Protein AF-A0A377YW55-F1 (afdb_monomer_lite)

pLDDT: mean 72.87, std 17.93, range [26.88, 90.94]

Organism: Klebsiella pneumoniae subsp. ozaenae (NCBI:txid574)

Radius of gyration: 18.28 Å; chains: 1; bounding box: 42×38×54 Å

Sequence (183 aa):
MVTLKMAIIFLMEQIRTPFSLIWTIMSPTVLFFFLHFNEIELHYGDTAWLGKQISWFVGYISFSVVLFNYCLYLVGRRESGFIATFVHNMDGRLLFIRSQLIASLIMSILYVFFFILVVLTGFQASPDYQIVMIILKSIYINAFMMVSLTFMASFRVTFQNSQHYLFCINNCLYGIRNCIIKI

Structure (mmCIF, N/CA/C/O backbone):
data_AF-A0A377YW55-F1
#
_entry.id   AF-A0A377YW55-F1
#
loop_
_atom_site.group_PDB
_atom_site.id
_atom_site.type_symbol
_atom_site.label_atom_id
_atom_site.label_alt_id
_atom_site.label_comp_id
_atom_site.label_asym_id
_atom_site.label_entity_id
_atom_site.label_seq_id
_atom_site.pdbx_PDB_ins_code
_atom_site.Cartn_x
_atom_site.Cartn_y
_atom_site.Cartn_z
_atom_site.occupancy
_atom_site.B_iso_or_equiv
_atom_site.auth_seq_id
_atom_site.auth_comp_id
_atom_site.auth_asym_id
_atom_site.auth_atom_id
_atom_site.pdbx_PDB_model_num
ATOM 1 N N . MET A 1 1 ? -1.601 -11.362 22.193 1.00 62.22 1 MET A N 1
ATOM 2 C CA . MET A 1 1 ? -2.314 -12.498 21.555 1.00 62.22 1 MET A CA 1
ATOM 3 C C . MET A 1 1 ? -3.710 -12.136 21.040 1.00 62.22 1 MET A C 1
ATOM 5 O O . MET A 1 1 ? -4.015 -12.508 19.916 1.00 62.22 1 MET A O 1
ATOM 9 N N . VAL A 1 2 ? -4.548 -11.408 21.794 1.00 74.75 2 VAL A N 1
ATOM 10 C CA . VAL A 1 2 ? -5.929 -11.073 21.365 1.00 74.75 2 VAL A CA 1
ATOM 11 C C . VAL A 1 2 ? -5.976 -10.131 20.150 1.00 74.75 2 VAL A C 1
ATOM 13 O O . VAL A 1 2 ? -6.745 -10.370 19.225 1.00 74.75 2 VAL A O 1
ATOM 16 N N . THR A 1 3 ? -5.106 -9.118 20.102 1.00 73.62 3 THR A N 1
ATOM 17 C CA . THR A 1 3 ? -4.986 -8.179 18.967 1.00 73.62 3 THR A CA 1
ATOM 18 C C . THR A 1 3 ? -4.672 -8.877 17.647 1.00 73.62 3 THR A C 1
ATOM 20 O O . THR A 1 3 ? -5.300 -8.595 16.636 1.00 73.62 3 THR A O 1
ATOM 23 N N . LEU A 1 4 ? -3.730 -9.825 17.656 1.00 75.69 4 LEU A N 1
ATOM 24 C CA . LEU A 1 4 ? -3.341 -10.570 16.458 1.00 75.69 4 LEU A CA 1
ATOM 25 C C . LEU A 1 4 ? -4.496 -11.438 15.939 1.00 75.69 4 LEU A C 1
ATOM 27 O O . LEU A 1 4 ? -4.768 -11.442 14.744 1.00 75.69 4 LEU A O 1
ATOM 31 N N . LYS A 1 5 ? -5.214 -12.130 16.837 1.00 79.81 5 LYS A N 1
ATOM 32 C CA . LYS A 1 5 ? -6.390 -12.931 16.459 1.00 79.81 5 LYS A CA 1
ATOM 33 C C . LYS A 1 5 ? -7.468 -12.065 15.802 1.00 79.81 5 LYS A C 1
ATOM 35 O O . LYS A 1 5 ? -7.992 -12.449 14.763 1.00 79.81 5 LYS A O 1
ATOM 40 N N . MET A 1 6 ? -7.750 -10.889 16.364 1.00 78.00 6 MET A N 1
ATOM 41 C CA . MET A 1 6 ? -8.709 -9.947 15.775 1.00 78.00 6 MET A CA 1
ATOM 42 C C . MET A 1 6 ? -8.227 -9.380 14.436 1.00 78.00 6 MET A C 1
ATOM 44 O O . MET A 1 6 ? -9.010 -9.302 13.495 1.00 78.00 6 MET A O 1
ATOM 48 N N . ALA A 1 7 ? -6.939 -9.050 14.313 1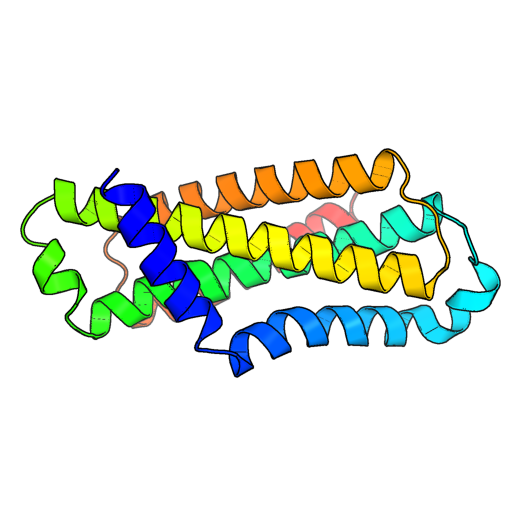.00 79.38 7 ALA A N 1
ATOM 49 C CA . ALA A 1 7 ? -6.365 -8.575 13.056 1.00 79.38 7 ALA A CA 1
ATOM 50 C C . ALA A 1 7 ? -6.491 -9.621 11.937 1.00 79.38 7 ALA A C 1
ATOM 52 O O . ALA A 1 7 ? -6.842 -9.268 10.817 1.00 79.38 7 ALA A O 1
ATOM 53 N N . ILE A 1 8 ? -6.276 -10.906 12.240 1.00 81.94 8 ILE A N 1
ATOM 54 C CA . ILE A 1 8 ? -6.446 -11.999 11.269 1.00 81.94 8 ILE A CA 1
ATOM 55 C C . ILE A 1 8 ? -7.907 -12.125 10.831 1.00 81.94 8 ILE A C 1
ATOM 57 O O . ILE A 1 8 ? -8.166 -12.309 9.646 1.00 81.94 8 ILE A O 1
ATOM 61 N N . ILE A 1 9 ? -8.863 -12.000 11.758 1.00 83.88 9 ILE A N 1
ATOM 62 C CA . ILE A 1 9 ? -10.294 -12.032 11.420 1.00 83.88 9 ILE A CA 1
ATOM 63 C C . ILE A 1 9 ? -10.637 -10.883 10.464 1.00 83.88 9 ILE A C 1
ATOM 65 O O . ILE A 1 9 ? -11.242 -11.126 9.422 1.00 83.88 9 ILE A O 1
ATOM 69 N N . PHE A 1 10 ? -10.199 -9.657 10.767 1.00 78.62 10 PHE A N 1
ATOM 70 C CA . PHE A 1 10 ? -10.442 -8.499 9.898 1.00 78.62 10 PHE A CA 1
ATOM 71 C C . PHE A 1 10 ? -9.737 -8.610 8.549 1.00 78.62 10 PHE A C 1
ATOM 73 O O . PHE A 1 10 ? -10.305 -8.231 7.530 1.00 78.62 10 PHE A O 1
ATOM 80 N N . LEU A 1 11 ? -8.534 -9.176 8.519 1.00 81.38 11 LEU A N 1
ATOM 81 C CA . LEU A 1 11 ? -7.817 -9.448 7.280 1.00 81.38 11 LEU A CA 1
ATOM 82 C C . LEU A 1 11 ? -8.569 -10.472 6.420 1.00 81.38 11 LEU A C 1
ATOM 84 O O . LEU A 1 11 ? -8.777 -10.239 5.235 1.00 81.38 11 LEU A O 1
ATOM 88 N N . MET A 1 12 ? -9.040 -11.573 7.009 1.00 83.06 12 MET A N 1
ATOM 89 C CA . MET A 1 12 ? -9.838 -12.580 6.298 1.00 83.06 12 MET A CA 1
ATOM 90 C C . MET A 1 12 ? -11.153 -12.004 5.774 1.00 83.06 12 MET A C 1
ATOM 92 O O . MET A 1 12 ? -11.608 -12.363 4.690 1.00 83.06 12 MET A O 1
ATOM 96 N N . GLU A 1 13 ? -11.760 -11.095 6.527 1.00 80.81 13 GLU A N 1
ATOM 97 C CA . GLU A 1 13 ? -12.976 -10.409 6.114 1.00 80.81 13 GLU A CA 1
ATOM 98 C C . GLU A 1 13 ? -12.734 -9.446 4.948 1.00 80.81 13 GLU A C 1
ATOM 100 O O . GLU A 1 13 ? -13.524 -9.429 4.006 1.00 80.81 13 GLU A O 1
ATOM 105 N N . GLN A 1 14 ? -11.612 -8.721 4.956 1.00 75.19 14 GLN A N 1
ATOM 106 C CA . GLN A 1 14 ? -11.176 -7.908 3.818 1.00 75.19 14 GLN A CA 1
ATOM 107 C C . GLN A 1 14 ? -10.890 -8.779 2.592 1.00 75.19 14 GLN A C 1
ATOM 109 O O . GLN A 1 14 ? -11.309 -8.430 1.499 1.00 75.19 14 GLN A O 1
ATOM 114 N N . ILE A 1 15 ? -10.264 -9.950 2.755 1.00 78.31 15 ILE A N 1
ATOM 115 C CA . ILE A 1 15 ? -10.038 -10.898 1.649 1.00 78.31 15 ILE A CA 1
ATOM 116 C C . ILE A 1 15 ? -11.363 -11.433 1.075 1.00 78.31 15 ILE A C 1
ATOM 118 O O . ILE A 1 15 ? -11.472 -11.670 -0.128 1.00 78.31 15 ILE A O 1
ATOM 122 N N . ARG A 1 16 ? -12.397 -11.590 1.912 1.00 78.31 16 ARG A N 1
ATOM 123 C CA . ARG A 1 16 ? -13.722 -12.085 1.504 1.00 78.31 16 ARG A CA 1
ATOM 124 C C . ARG A 1 16 ? -14.537 -11.068 0.693 1.00 78.31 16 ARG A C 1
ATOM 126 O O . ARG A 1 16 ? -15.573 -11.446 0.152 1.00 78.31 16 ARG A O 1
ATOM 133 N N . THR A 1 17 ? -14.099 -9.816 0.551 1.00 71.75 17 THR A N 1
ATOM 134 C CA . THR A 1 17 ? -14.736 -8.816 -0.327 1.00 71.75 17 THR A CA 1
ATOM 135 C C . THR A 1 17 ? -13.950 -8.633 -1.638 1.00 71.75 17 THR A C 1
ATOM 137 O O . THR A 1 17 ? -13.485 -7.532 -1.947 1.00 71.75 17 THR A O 1
ATOM 140 N N . PRO A 1 18 ? -13.814 -9.690 -2.470 1.00 60.25 18 PRO A N 1
ATOM 141 C CA . PRO A 1 18 ? -12.827 -9.764 -3.547 1.00 60.25 18 PRO A CA 1
ATOM 142 C C . PRO A 1 18 ? -13.004 -8.669 -4.592 1.00 60.25 18 PRO A C 1
ATOM 144 O O . PRO A 1 18 ? -12.020 -8.196 -5.142 1.00 60.25 18 PRO A O 1
ATOM 147 N N . PHE A 1 19 ? -14.237 -8.225 -4.848 1.00 67.75 19 PHE A N 1
ATOM 148 C CA . PHE A 1 19 ? -14.510 -7.252 -5.902 1.00 67.75 19 PHE A CA 1
ATOM 149 C C . PHE A 1 19 ? -13.802 -5.910 -5.661 1.00 67.75 19 PHE A C 1
ATOM 151 O O . PHE A 1 19 ? -13.198 -5.358 -6.577 1.00 67.75 19 PHE A O 1
ATOM 158 N N . SER A 1 20 ? -13.807 -5.426 -4.413 1.00 66.50 20 SER A N 1
ATOM 159 C CA . SER A 1 20 ? -13.105 -4.192 -4.041 1.00 66.50 20 SER A CA 1
ATOM 160 C C . SER A 1 20 ? -11.591 -4.375 -4.129 1.00 66.50 20 SER A C 1
ATOM 162 O O . SER A 1 20 ? -10.890 -3.510 -4.650 1.00 66.50 20 SER A O 1
ATOM 164 N N . LEU A 1 21 ? -11.072 -5.521 -3.672 1.00 66.75 21 LEU A N 1
ATOM 165 C CA . LEU A 1 21 ? -9.635 -5.814 -3.718 1.00 66.75 21 LEU A CA 1
ATOM 166 C C . LEU A 1 21 ? -9.132 -5.880 -5.161 1.00 66.75 21 LEU A C 1
ATOM 168 O O . LEU A 1 21 ? -8.123 -5.260 -5.488 1.00 66.75 21 LEU A O 1
ATOM 172 N N . ILE A 1 22 ? -9.859 -6.605 -6.014 1.00 72.81 22 ILE A N 1
ATOM 173 C CA . ILE A 1 22 ? -9.520 -6.805 -7.421 1.00 72.81 22 ILE A CA 1
ATOM 174 C C . ILE A 1 22 ? -9.471 -5.451 -8.117 1.00 72.81 22 ILE A C 1
ATOM 176 O O . ILE A 1 22 ? -8.477 -5.157 -8.765 1.00 72.81 22 ILE A O 1
ATOM 180 N N . TRP A 1 23 ? -10.468 -4.585 -7.924 1.00 73.50 23 TRP A N 1
ATOM 181 C CA . TRP A 1 23 ? -10.472 -3.259 -8.547 1.00 73.50 23 TRP A CA 1
ATOM 182 C C . TRP A 1 23 ? -9.365 -2.330 -8.042 1.00 73.50 23 TRP A C 1
ATOM 184 O O . TRP A 1 23 ? -8.798 -1.578 -8.836 1.00 73.50 23 TRP A O 1
ATOM 194 N N . THR A 1 24 ? -9.015 -2.410 -6.756 1.00 74.25 24 THR A N 1
ATOM 195 C CA . THR A 1 24 ? -7.974 -1.554 -6.159 1.00 74.25 24 THR A CA 1
ATOM 196 C C . THR A 1 24 ? -6.577 -1.892 -6.693 1.00 74.25 24 THR A C 1
ATOM 198 O O . THR A 1 24 ? -5.735 -1.005 -6.806 1.00 74.25 24 THR A O 1
ATOM 201 N N . ILE A 1 25 ? -6.334 -3.154 -7.067 1.00 77.69 25 ILE A N 1
ATOM 202 C CA . ILE A 1 25 ? -5.071 -3.605 -7.676 1.00 77.69 25 ILE A CA 1
ATOM 203 C C . ILE A 1 25 ? -5.107 -3.519 -9.205 1.00 77.69 25 ILE A C 1
ATOM 205 O O . ILE A 1 25 ? -4.165 -3.029 -9.831 1.00 77.69 25 ILE A O 1
ATOM 209 N N . MET A 1 26 ? -6.164 -4.045 -9.827 1.00 82.44 26 MET A N 1
ATOM 210 C CA . MET A 1 26 ? -6.242 -4.201 -11.281 1.00 82.44 26 MET A CA 1
ATOM 211 C C . MET A 1 26 ? -6.247 -2.850 -11.976 1.00 82.44 26 MET A C 1
ATOM 213 O O . MET A 1 26 ? -5.546 -2.694 -12.965 1.00 82.44 26 MET A O 1
ATOM 217 N N . SER A 1 27 ? -6.979 -1.867 -11.447 1.00 84.06 27 SER A N 1
ATOM 218 C CA . SER A 1 27 ? -7.069 -0.536 -12.053 1.00 84.06 27 SER A CA 1
ATOM 219 C C . SER A 1 27 ? -5.697 0.131 -12.245 1.00 84.06 27 SER A C 1
ATOM 221 O O . SER A 1 27 ? -5.343 0.409 -13.391 1.00 84.06 27 SER A O 1
ATOM 223 N N . PRO A 1 28 ? -4.864 0.324 -11.199 1.00 86.31 28 PRO A N 1
ATOM 224 C CA . PRO A 1 28 ? -3.546 0.931 -11.380 1.00 86.31 28 PRO A CA 1
ATOM 225 C C . PRO A 1 28 ? -2.600 0.058 -12.208 1.00 86.31 28 PRO A C 1
ATOM 227 O O . PRO A 1 28 ? -1.784 0.601 -12.944 1.00 86.31 28 PRO A O 1
ATOM 230 N N . THR A 1 29 ? -2.722 -1.271 -12.139 1.00 87.25 29 THR A N 1
ATOM 231 C CA . THR A 1 29 ? -1.887 -2.186 -12.935 1.00 87.25 29 THR A CA 1
ATOM 232 C C . THR A 1 29 ? -2.201 -2.069 -14.427 1.00 87.25 29 THR A C 1
ATOM 234 O O . THR A 1 29 ? -1.306 -1.843 -15.234 1.00 87.25 29 THR A O 1
ATOM 237 N N . VAL A 1 30 ? -3.478 -2.160 -14.803 1.00 88.62 30 VAL A N 1
ATOM 238 C CA . VAL A 1 30 ? -3.928 -2.026 -16.196 1.00 88.62 30 VAL A CA 1
ATOM 239 C C . VAL A 1 30 ? -3.621 -0.629 -16.723 1.00 88.62 30 VAL A C 1
ATOM 241 O O . VAL A 1 30 ? -3.107 -0.497 -17.830 1.00 88.62 30 VAL A O 1
ATOM 244 N N . LEU A 1 31 ? -3.870 0.411 -15.920 1.00 89.31 31 LEU A N 1
ATOM 245 C CA . LEU A 1 31 ? -3.558 1.789 -16.288 1.00 89.31 31 LEU A CA 1
ATOM 246 C C . LEU A 1 31 ? -2.055 1.988 -16.530 1.00 89.31 31 LEU A C 1
ATOM 248 O O . LEU A 1 31 ? -1.680 2.677 -17.475 1.00 89.31 31 LEU A O 1
ATOM 252 N N . PHE A 1 32 ? -1.203 1.366 -15.711 1.00 89.62 32 PHE A N 1
ATOM 253 C CA . PHE A 1 32 ? 0.246 1.425 -15.877 1.00 89.62 32 PHE A CA 1
ATOM 254 C C . PHE A 1 32 ? 0.684 0.851 -17.227 1.00 89.62 32 PHE A C 1
ATOM 256 O O . PHE A 1 32 ? 1.396 1.528 -17.968 1.00 89.62 32 PHE A O 1
ATOM 263 N N . PHE A 1 33 ? 0.223 -0.356 -17.572 1.00 88.94 33 PHE A N 1
ATOM 264 C CA . PHE A 1 33 ? 0.552 -0.974 -18.860 1.00 88.94 33 PHE A CA 1
ATOM 265 C C . PHE A 1 33 ? -0.055 -0.226 -20.038 1.00 88.94 33 PHE A C 1
ATOM 267 O O . PHE A 1 33 ? 0.594 -0.113 -21.067 1.00 88.94 33 PHE A O 1
ATOM 274 N N . PHE A 1 34 ? -1.266 0.312 -19.895 1.00 89.94 34 PHE A N 1
ATOM 275 C CA . PHE A 1 34 ? -1.910 1.071 -20.961 1.00 89.94 34 PHE A CA 1
ATOM 276 C C . PHE A 1 34 ? -1.151 2.363 -21.290 1.00 89.94 34 PHE A C 1
ATOM 278 O O . PHE A 1 34 ? -0.959 2.678 -22.460 1.00 89.94 34 PHE A O 1
ATOM 285 N N . LEU A 1 35 ? -0.687 3.092 -20.269 1.00 88.19 35 LEU A N 1
ATOM 286 C CA . LEU A 1 35 ? 0.055 4.342 -20.459 1.00 88.19 35 LEU A CA 1
ATOM 287 C C . LEU A 1 35 ? 1.446 4.129 -21.055 1.00 88.19 35 LEU A C 1
ATOM 289 O O . LEU A 1 35 ? 1.888 4.947 -21.853 1.00 88.19 35 LEU A O 1
ATOM 293 N N . HIS A 1 36 ? 2.111 3.034 -20.693 1.00 86.12 36 HIS A N 1
ATOM 294 C CA . HIS A 1 36 ? 3.496 2.783 -21.091 1.00 86.12 36 HIS A CA 1
ATOM 295 C C . HIS A 1 36 ? 3.619 1.702 -22.169 1.00 86.12 36 HIS A C 1
ATOM 297 O O . HIS A 1 36 ? 4.725 1.253 -22.441 1.00 86.12 36 HIS A O 1
ATOM 303 N N . PHE A 1 37 ? 2.514 1.281 -22.799 1.00 83.31 37 PHE A N 1
ATOM 304 C CA . PHE A 1 37 ? 2.494 0.149 -23.734 1.00 83.31 37 PHE A CA 1
ATOM 305 C C . PHE A 1 37 ? 3.519 0.295 -24.867 1.00 83.31 37 PHE A C 1
ATOM 307 O O . PHE A 1 37 ? 4.263 -0.634 -25.161 1.00 83.31 37 PHE A O 1
ATOM 314 N N . ASN A 1 38 ? 3.604 1.492 -25.452 1.00 83.12 38 ASN A N 1
ATOM 315 C CA . ASN A 1 38 ? 4.525 1.791 -26.553 1.00 83.12 38 ASN A CA 1
ATOM 316 C C . ASN A 1 38 ? 5.986 1.953 -26.097 1.00 83.12 38 ASN A C 1
ATOM 318 O O . ASN A 1 38 ? 6.893 1.963 -26.921 1.00 83.12 38 ASN A O 1
ATOM 322 N N . GLU A 1 39 ? 6.217 2.109 -24.794 1.00 82.44 39 GLU A N 1
ATOM 323 C CA . GLU A 1 39 ? 7.529 2.379 -24.197 1.00 82.44 39 GLU A CA 1
ATOM 324 C C . GLU A 1 39 ? 8.173 1.110 -23.615 1.00 82.44 39 GLU A C 1
ATOM 326 O O . GLU A 1 39 ? 9.353 1.129 -23.263 1.00 82.44 39 GLU A O 1
ATOM 331 N N . ILE A 1 40 ? 7.429 -0.007 -23.562 1.00 79.00 40 ILE A N 1
ATOM 332 C CA . ILE A 1 40 ? 7.905 -1.306 -23.055 1.00 79.00 40 ILE A CA 1
ATOM 333 C C . ILE A 1 40 ? 9.141 -1.784 -23.825 1.00 79.00 40 ILE A C 1
ATOM 335 O O . ILE A 1 40 ? 10.117 -2.207 -23.210 1.00 79.00 40 ILE A O 1
ATOM 339 N N . GLU A 1 41 ? 9.120 -1.702 -25.158 1.00 77.69 41 GLU A N 1
ATOM 340 C CA . GLU A 1 41 ? 10.246 -2.145 -25.993 1.00 77.69 41 GLU A CA 1
ATOM 341 C C . GLU A 1 41 ? 11.449 -1.194 -25.903 1.00 77.69 41 GLU A C 1
ATOM 343 O O . GLU A 1 41 ? 12.593 -1.634 -25.990 1.00 77.69 41 GLU A O 1
ATOM 348 N N . LEU A 1 42 ? 11.202 0.104 -25.688 1.00 80.62 42 LEU A N 1
ATOM 349 C CA . LEU A 1 42 ? 12.244 1.132 -25.620 1.00 80.62 42 LEU A CA 1
ATOM 350 C C . LEU A 1 42 ? 13.026 1.084 -24.298 1.00 80.62 42 LEU A C 1
ATOM 352 O O . LEU A 1 42 ? 14.239 1.280 -24.292 1.00 80.62 42 LEU A O 1
ATOM 356 N N . HIS A 1 43 ? 12.336 0.824 -23.187 1.00 81.19 43 HIS A N 1
ATOM 357 C CA . HIS A 1 43 ? 12.900 0.821 -21.832 1.00 81.19 43 HIS A CA 1
ATOM 358 C C . HIS A 1 43 ? 13.035 -0.590 -21.244 1.00 81.19 43 HIS A C 1
ATOM 360 O O . HIS A 1 43 ? 12.982 -0.783 -20.026 1.00 81.19 43 HIS A O 1
ATOM 366 N N . TYR A 1 44 ? 13.218 -1.592 -22.103 1.00 81.50 44 TYR A N 1
ATOM 367 C CA . TYR A 1 44 ? 13.392 -2.979 -21.691 1.00 81.50 44 TYR A CA 1
ATOM 368 C C . TYR A 1 44 ? 14.592 -3.130 -20.739 1.00 81.50 44 TYR A C 1
ATOM 370 O O . TYR A 1 44 ? 15.733 -2.845 -21.104 1.00 81.50 44 TYR A O 1
ATOM 378 N N . GLY A 1 45 ? 14.340 -3.568 -19.502 1.00 78.69 45 GLY A N 1
ATOM 379 C CA . GLY A 1 45 ? 15.371 -3.711 -18.468 1.00 78.69 45 GLY A CA 1
ATOM 380 C C . GLY A 1 45 ? 15.905 -2.404 -17.853 1.00 78.69 45 GLY A C 1
ATOM 381 O O . GLY A 1 45 ? 16.799 -2.472 -17.009 1.00 78.69 45 GLY A O 1
ATOM 382 N N . ASP A 1 46 ? 15.372 -1.227 -18.209 1.00 84.81 46 ASP A N 1
ATOM 383 C CA . ASP A 1 46 ? 15.789 0.061 -17.629 1.00 84.81 46 ASP A CA 1
ATOM 384 C C . ASP A 1 46 ? 15.131 0.295 -16.258 1.00 84.81 46 ASP A C 1
ATOM 386 O O . ASP A 1 46 ? 14.002 0.779 -16.129 1.00 84.81 46 ASP A O 1
ATOM 390 N N . THR A 1 47 ? 15.863 -0.045 -15.196 1.00 80.94 47 THR A N 1
ATOM 391 C CA . THR A 1 47 ? 15.390 0.068 -13.810 1.00 80.94 47 THR A CA 1
ATOM 392 C C . THR A 1 47 ? 15.243 1.514 -13.333 1.00 80.94 47 THR A C 1
ATOM 394 O O . THR A 1 47 ? 14.389 1.791 -12.485 1.00 80.94 47 THR A O 1
ATOM 397 N N . ALA A 1 48 ? 16.031 2.452 -13.868 1.00 83.50 48 ALA A N 1
ATOM 398 C CA . ALA A 1 48 ? 16.056 3.839 -13.410 1.00 83.50 48 ALA A CA 1
ATOM 399 C C . ALA A 1 48 ? 14.845 4.625 -13.923 1.00 83.50 48 ALA A C 1
ATOM 401 O O . ALA A 1 48 ? 14.237 5.406 -13.181 1.00 83.50 48 ALA A O 1
ATOM 402 N N . TRP A 1 49 ? 14.471 4.408 -15.185 1.00 86.19 49 TRP A N 1
ATOM 403 C CA . TRP A 1 49 ? 13.238 4.957 -15.737 1.00 86.19 49 TRP A CA 1
ATOM 404 C C . TRP A 1 49 ? 12.009 4.324 -15.071 1.00 86.19 49 TRP A C 1
ATOM 406 O O . TRP A 1 49 ? 11.118 5.038 -14.594 1.00 86.19 49 TRP A O 1
ATOM 416 N N . LEU A 1 50 ? 12.013 2.995 -14.926 1.00 85.81 50 LEU A N 1
ATOM 417 C CA . LEU A 1 50 ? 10.903 2.249 -14.341 1.00 85.81 50 LEU A CA 1
ATOM 418 C C . LEU A 1 50 ? 10.636 2.656 -12.884 1.00 85.81 50 LEU A C 1
ATOM 420 O O . LEU A 1 50 ? 9.485 2.844 -12.490 1.00 85.81 50 LEU A O 1
ATOM 424 N N . GLY A 1 51 ? 11.689 2.873 -12.088 1.00 84.06 51 GLY A N 1
ATOM 425 C CA . GLY A 1 51 ? 11.575 3.329 -10.702 1.00 84.06 51 GLY A CA 1
ATOM 426 C C . GLY A 1 51 ? 10.838 4.666 -10.565 1.00 84.06 51 GLY A C 1
ATOM 427 O O . GLY A 1 51 ? 10.020 4.833 -9.654 1.00 84.06 51 GLY A O 1
ATOM 428 N N . LYS A 1 52 ? 11.054 5.602 -11.502 1.00 85.44 52 LYS A N 1
ATOM 429 C CA . LYS A 1 52 ? 10.340 6.889 -11.520 1.00 85.44 52 LYS A CA 1
ATOM 430 C C . LYS A 1 52 ? 8.853 6.690 -11.788 1.00 85.44 52 LYS A C 1
ATOM 432 O O . LYS A 1 52 ? 8.043 7.239 -11.043 1.00 85.44 52 LYS A O 1
ATOM 437 N N . GLN A 1 53 ? 8.491 5.874 -12.777 1.00 87.38 53 GLN A N 1
ATOM 438 C CA . GLN A 1 53 ? 7.083 5.633 -13.104 1.00 87.38 53 GLN A CA 1
ATOM 439 C C . GLN A 1 53 ? 6.363 4.866 -11.992 1.00 87.38 53 GLN A C 1
ATOM 441 O O . GLN A 1 53 ? 5.302 5.290 -11.534 1.00 87.38 53 GLN A O 1
ATOM 446 N N . ILE A 1 54 ? 6.976 3.801 -11.465 1.00 88.88 54 ILE A N 1
ATOM 447 C CA . ILE A 1 54 ? 6.424 3.001 -10.360 1.00 88.88 54 ILE A CA 1
ATOM 448 C C . ILE A 1 54 ? 6.125 3.872 -9.134 1.00 88.88 54 ILE A C 1
ATOM 450 O O . ILE A 1 54 ? 5.111 3.655 -8.470 1.00 88.88 54 ILE A O 1
ATOM 454 N N . SER A 1 55 ? 6.967 4.866 -8.831 1.00 86.94 55 SER A N 1
ATOM 455 C CA . SER A 1 55 ? 6.822 5.691 -7.625 1.00 86.94 55 SER A CA 1
ATOM 456 C C . SER A 1 55 ? 5.453 6.382 -7.518 1.00 86.94 55 SER A C 1
ATOM 458 O O . SER A 1 55 ? 4.847 6.387 -6.443 1.00 86.94 55 SER A O 1
ATOM 460 N N . TRP A 1 56 ? 4.918 6.879 -8.638 1.00 86.19 56 TRP A N 1
ATOM 461 C CA . TRP A 1 56 ? 3.612 7.537 -8.695 1.00 86.19 56 TRP A CA 1
ATOM 462 C C . TRP A 1 56 ? 2.469 6.559 -8.441 1.00 86.19 56 TRP A C 1
ATOM 464 O O . TRP A 1 56 ? 1.582 6.826 -7.627 1.00 86.19 56 TRP A O 1
ATOM 474 N N . PHE A 1 57 ? 2.515 5.398 -9.092 1.00 88.69 57 PHE A N 1
ATOM 475 C CA . PHE A 1 57 ? 1.478 4.378 -8.961 1.00 88.69 57 PHE A CA 1
ATOM 476 C C . PHE A 1 57 ? 1.484 3.740 -7.574 1.00 88.69 57 PHE A C 1
ATOM 478 O O . PHE A 1 57 ? 0.423 3.535 -6.989 1.00 88.69 57 PHE A O 1
ATOM 485 N N . VAL A 1 58 ? 2.663 3.510 -6.993 1.00 88.94 58 VAL A N 1
ATOM 486 C CA . VAL A 1 58 ? 2.790 3.036 -5.610 1.00 88.94 58 VAL A CA 1
ATOM 487 C C . VAL A 1 58 ? 2.211 4.057 -4.628 1.00 88.94 58 VAL A C 1
ATOM 489 O O . VAL A 1 58 ? 1.517 3.662 -3.688 1.00 88.94 58 VAL A O 1
ATOM 492 N N . GLY A 1 59 ? 2.429 5.358 -4.850 1.00 87.50 59 GLY A N 1
ATOM 493 C CA . GLY A 1 59 ? 1.799 6.425 -4.065 1.00 87.50 59 GLY A CA 1
ATOM 494 C C . GLY A 1 59 ? 0.270 6.417 -4.174 1.00 87.50 59 GLY A C 1
ATOM 495 O O . GLY A 1 59 ? -0.426 6.482 -3.159 1.00 87.50 59 GLY A O 1
ATOM 496 N N . TYR A 1 60 ? -0.258 6.253 -5.388 1.00 86.44 60 TYR A N 1
ATOM 497 C CA . TYR A 1 60 ? -1.697 6.147 -5.636 1.00 86.44 60 TYR A CA 1
ATOM 498 C C . TYR A 1 60 ? -2.330 4.911 -4.975 1.00 86.44 60 TYR A C 1
ATOM 500 O O . TYR A 1 60 ? -3.372 5.027 -4.325 1.00 86.44 60 TYR A O 1
ATOM 508 N N . ILE A 1 61 ? -1.694 3.739 -5.090 1.00 87.50 61 ILE A N 1
ATOM 509 C CA . ILE A 1 61 ? -2.146 2.491 -4.454 1.00 87.50 61 ILE A CA 1
ATOM 510 C C . ILE A 1 61 ? -2.166 2.664 -2.938 1.00 87.50 61 ILE A C 1
ATOM 512 O O . ILE A 1 61 ? -3.186 2.419 -2.301 1.00 87.50 61 ILE A O 1
ATOM 516 N N . SER A 1 62 ? -1.061 3.153 -2.373 1.00 87.25 62 SER A N 1
ATOM 517 C CA . SER A 1 62 ? -0.907 3.437 -0.942 1.00 87.25 62 SER A CA 1
ATOM 518 C C . SER A 1 62 ? -2.068 4.282 -0.413 1.00 87.25 62 SER A C 1
ATOM 520 O O . SER A 1 62 ? -2.783 3.894 0.511 1.00 87.25 62 SER A O 1
ATOM 522 N N . PHE A 1 63 ? -2.332 5.404 -1.078 1.00 83.69 63 PHE A N 1
ATOM 523 C CA . PHE A 1 63 ? -3.412 6.308 -0.714 1.00 83.69 63 PHE A CA 1
ATOM 524 C C . PHE A 1 63 ? -4.805 5.674 -0.843 1.00 83.69 63 PHE A C 1
ATOM 526 O O . PHE A 1 63 ? -5.628 5.791 0.068 1.00 83.69 63 PHE A O 1
ATOM 533 N N . SER A 1 64 ? -5.059 4.962 -1.942 1.00 83.81 64 SER A N 1
ATOM 534 C CA . SER A 1 64 ? -6.334 4.279 -2.184 1.00 83.81 64 SER A CA 1
ATOM 535 C C . SER A 1 64 ? -6.623 3.239 -1.101 1.00 83.81 64 SER A C 1
ATOM 537 O O . SER A 1 64 ? -7.733 3.173 -0.579 1.00 83.81 64 SER A O 1
ATOM 539 N N . VAL A 1 65 ? -5.615 2.476 -0.679 1.00 84.75 65 VAL A N 1
ATOM 540 C CA . VAL A 1 65 ? -5.754 1.482 0.393 1.00 84.75 65 VAL A CA 1
ATOM 541 C C . VAL A 1 65 ? -6.087 2.151 1.725 1.00 84.75 65 VAL A C 1
ATOM 543 O O . VAL A 1 65 ? -6.982 1.700 2.439 1.00 84.75 65 VAL A O 1
ATOM 546 N N . VAL A 1 66 ? -5.418 3.255 2.059 1.00 85.00 66 VAL A N 1
ATOM 547 C CA . VAL A 1 66 ? -5.700 4.004 3.290 1.00 85.00 66 VAL A CA 1
ATOM 548 C C . VAL A 1 66 ? -7.125 4.575 3.283 1.00 85.00 66 VAL A C 1
ATOM 550 O O . VAL A 1 66 ? -7.837 4.481 4.282 1.00 85.00 66 VAL A O 1
ATOM 553 N N . LEU A 1 67 ? -7.595 5.133 2.170 1.00 77.56 67 LEU A N 1
ATOM 554 C CA . LEU A 1 67 ?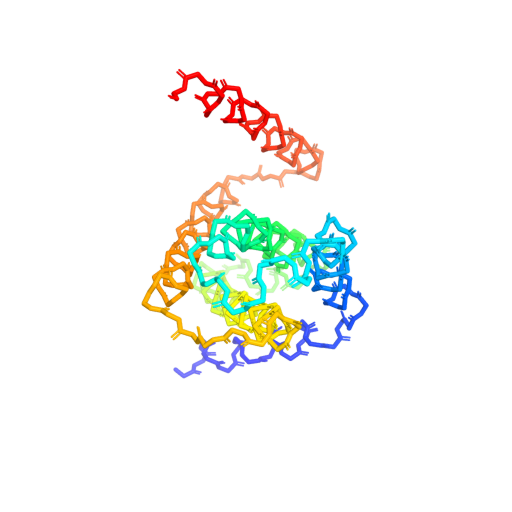 -8.949 5.687 2.110 1.00 77.56 67 LEU A CA 1
ATOM 555 C C . LEU A 1 67 ? -10.036 4.608 2.080 1.00 77.56 67 LEU A C 1
ATOM 557 O O . LEU A 1 67 ? -10.964 4.637 2.890 1.00 77.56 67 LEU A O 1
ATOM 561 N N . PHE A 1 68 ? -9.940 3.659 1.153 1.00 76.38 68 PHE A N 1
ATOM 562 C CA . PHE A 1 68 ? -11.014 2.702 0.904 1.00 76.38 68 PHE A CA 1
ATOM 563 C C . PHE A 1 68 ? -10.975 1.525 1.884 1.00 76.38 68 PHE A C 1
ATOM 565 O O . PHE A 1 68 ? -11.999 1.193 2.475 1.00 76.38 68 PHE A O 1
ATOM 572 N N . ASN A 1 69 ? -9.809 0.927 2.140 1.00 78.62 69 ASN A N 1
ATOM 573 C CA . ASN A 1 69 ? -9.730 -0.248 3.018 1.00 78.62 69 ASN A CA 1
ATOM 574 C C . ASN A 1 69 ? -9.622 0.106 4.503 1.00 78.62 69 ASN A C 1
ATOM 576 O O . ASN A 1 69 ? -10.067 -0.675 5.343 1.00 78.62 69 ASN A O 1
ATOM 580 N N . TYR A 1 70 ? -9.046 1.259 4.854 1.00 80.44 70 TYR A N 1
ATOM 581 C CA . TYR A 1 70 ? -8.952 1.678 6.254 1.00 80.44 70 TYR A CA 1
ATOM 582 C C . TYR A 1 70 ? -10.087 2.630 6.654 1.00 80.44 70 TYR A C 1
ATOM 584 O O . TYR A 1 70 ? -10.902 2.276 7.510 1.00 80.44 70 TYR A O 1
ATOM 592 N N . CYS A 1 71 ? -10.204 3.806 6.029 1.00 76.06 71 CYS A N 1
ATOM 593 C CA . CYS A 1 71 ? -11.186 4.810 6.456 1.00 76.06 71 CYS A CA 1
ATOM 594 C C . CYS A 1 71 ? -12.642 4.384 6.227 1.00 76.06 71 CYS A C 1
ATOM 596 O O . CYS A 1 71 ? -13.434 4.445 7.170 1.00 76.06 71 CYS A O 1
ATOM 598 N N . LEU A 1 72 ? -13.014 3.927 5.024 1.00 71.44 72 LEU A N 1
ATOM 599 C CA . LEU A 1 72 ? -14.398 3.490 4.785 1.00 71.44 72 LEU A CA 1
ATOM 600 C C . LEU A 1 72 ? -14.769 2.264 5.616 1.00 71.44 72 LEU A C 1
ATOM 602 O O . LEU A 1 72 ? -15.903 2.176 6.076 1.00 71.44 72 LEU A O 1
ATOM 606 N N . TYR A 1 73 ? -13.826 1.356 5.876 1.00 74.00 73 TYR A N 1
ATOM 607 C CA . TYR A 1 73 ? -14.073 0.220 6.763 1.00 74.00 73 TYR A CA 1
ATOM 608 C C . TYR A 1 73 ? -14.427 0.678 8.185 1.00 74.00 73 TYR A C 1
ATOM 610 O O . TYR A 1 73 ? -15.406 0.208 8.771 1.00 74.00 73 TYR A O 1
ATOM 618 N N . LEU A 1 74 ? -13.663 1.631 8.735 1.00 70.06 74 LEU A N 1
ATOM 619 C CA . LEU A 1 74 ? -13.953 2.210 10.047 1.00 70.06 74 LEU A CA 1
ATOM 620 C C . LEU A 1 74 ? -15.318 2.907 10.074 1.00 70.06 74 LEU A C 1
ATOM 622 O O . LEU A 1 74 ? -16.041 2.769 11.059 1.00 70.06 74 LEU A O 1
ATOM 626 N N . VAL A 1 75 ? -15.675 3.644 9.019 1.00 65.06 75 VAL A N 1
ATOM 627 C CA . VAL A 1 75 ? -16.961 4.352 8.918 1.00 65.06 75 VAL A CA 1
ATOM 628 C C . VAL A 1 75 ? -18.128 3.369 8.768 1.00 65.06 75 VAL A C 1
ATOM 630 O O . VAL A 1 75 ? -19.066 3.430 9.558 1.00 65.06 75 VAL A O 1
ATOM 633 N N . GLY A 1 76 ? -18.049 2.407 7.847 1.00 61.59 76 GLY A N 1
ATOM 634 C CA . GLY A 1 76 ? -19.115 1.428 7.605 1.00 61.59 76 GLY A CA 1
ATOM 635 C C . GLY A 1 76 ? -19.405 0.541 8.820 1.00 61.59 76 GLY A C 1
ATOM 636 O O . GLY A 1 76 ? -20.557 0.230 9.120 1.00 61.59 76 GLY A O 1
ATOM 637 N N . ARG A 1 77 ? -18.382 0.195 9.616 1.00 62.53 77 ARG A N 1
ATOM 638 C CA . ARG A 1 77 ? -18.583 -0.562 10.865 1.00 62.53 77 ARG A CA 1
ATOM 639 C C . ARG A 1 77 ? -19.186 0.264 12.000 1.00 62.53 77 ARG A C 1
ATOM 641 O O . ARG A 1 77 ? -19.771 -0.335 12.907 1.00 62.53 77 ARG A O 1
ATOM 648 N N . ARG A 1 78 ? -19.100 1.603 11.957 1.00 57.75 78 ARG A N 1
ATOM 649 C CA . ARG A 1 78 ? -19.790 2.480 12.926 1.00 57.75 78 ARG A CA 1
ATOM 650 C C . ARG A 1 78 ? -21.302 2.445 12.725 1.00 57.75 78 ARG A C 1
ATOM 652 O O . ARG A 1 78 ? -22.021 2.490 13.715 1.00 57.75 78 ARG A O 1
ATOM 659 N N . GLU A 1 79 ? -21.769 2.296 11.488 1.00 52.19 79 GLU A N 1
ATOM 660 C CA . GLU A 1 79 ? -23.202 2.229 11.173 1.00 52.19 79 GLU A CA 1
ATOM 661 C C . GLU A 1 79 ? -23.825 0.867 11.478 1.00 52.19 79 GLU A C 1
ATOM 663 O O . GLU A 1 79 ? -24.967 0.787 11.913 1.00 52.19 79 GLU A O 1
ATOM 668 N N . SER A 1 80 ? -23.053 -0.213 11.326 1.00 52.22 80 SER A N 1
ATOM 669 C CA . SER A 1 80 ? -23.530 -1.590 11.540 1.00 52.22 80 SER A CA 1
ATOM 670 C C . SER A 1 80 ? -23.839 -1.965 13.002 1.00 52.22 80 SER A C 1
ATOM 672 O O . SER A 1 80 ? -24.127 -3.124 13.285 1.00 52.22 80 SER A O 1
ATOM 674 N N . GLY A 1 81 ? -23.692 -1.044 13.962 1.00 52.78 81 GLY A N 1
ATOM 675 C CA . GLY A 1 81 ? -23.874 -1.323 15.393 1.00 52.78 81 GLY A CA 1
ATOM 676 C C . GLY A 1 81 ? -22.809 -2.242 16.016 1.00 52.78 81 GLY A C 1
ATOM 677 O O . GLY A 1 81 ? -22.715 -2.321 17.235 1.00 52.78 81 GLY A O 1
ATOM 678 N N . PHE A 1 82 ? -21.930 -2.871 15.225 1.00 49.81 82 PHE A N 1
ATOM 679 C CA . PHE A 1 82 ? -20.839 -3.728 15.712 1.00 49.81 82 PHE A CA 1
ATOM 680 C C . PHE A 1 82 ? -19.886 -2.978 16.656 1.00 49.81 82 PHE A C 1
ATOM 682 O O . PHE A 1 82 ? -19.442 -3.510 17.674 1.00 49.81 82 PHE A O 1
ATOM 689 N N . ILE A 1 83 ? -19.639 -1.700 16.357 1.00 51.94 83 ILE A N 1
ATOM 690 C CA . ILE A 1 83 ? -18.865 -0.797 17.209 1.00 51.94 83 ILE A CA 1
ATOM 691 C C . ILE A 1 83 ? -19.612 -0.438 18.505 1.00 51.94 83 ILE A C 1
ATOM 693 O O . ILE A 1 83 ? -18.941 -0.170 19.495 1.00 51.94 83 ILE A O 1
ATOM 697 N N . ALA A 1 84 ? -20.949 -0.513 18.570 1.00 46.94 84 ALA A N 1
ATOM 698 C CA . ALA A 1 84 ? -21.709 -0.251 19.801 1.00 46.94 84 ALA A CA 1
ATOM 699 C C . ALA A 1 84 ? -21.346 -1.243 20.924 1.00 46.94 84 ALA A C 1
ATOM 701 O O . ALA A 1 84 ? -21.213 -0.845 22.078 1.00 46.94 84 ALA A O 1
ATOM 702 N N . THR A 1 85 ? -21.045 -2.498 20.575 1.00 51.06 85 THR A N 1
ATOM 703 C CA . THR A 1 85 ? -20.574 -3.528 21.521 1.00 51.06 85 THR A CA 1
ATOM 704 C C . THR A 1 85 ? -19.173 -3.241 22.078 1.00 51.06 85 THR A C 1
ATOM 706 O O . THR A 1 85 ? -18.863 -3.616 23.205 1.00 51.06 85 THR A O 1
ATOM 709 N N . PHE A 1 86 ? -18.320 -2.548 21.312 1.00 52.41 86 PHE A N 1
ATOM 710 C CA . PHE A 1 86 ? -16.954 -2.167 21.710 1.00 52.41 86 PHE A CA 1
ATOM 711 C C . PHE A 1 86 ? -16.847 -0.725 22.240 1.00 52.41 86 PHE A C 1
ATOM 713 O O . PHE A 1 86 ? -15.802 -0.347 22.766 1.00 52.41 86 PHE A O 1
ATOM 720 N N . VAL A 1 87 ? -17.902 0.087 22.104 1.00 49.38 87 VAL A N 1
ATOM 721 C CA . VAL A 1 87 ? -17.935 1.519 22.459 1.00 49.38 87 VAL A CA 1
ATOM 722 C C . VAL A 1 87 ? -18.049 1.760 23.957 1.00 49.38 87 VAL A C 1
ATOM 724 O O . VAL A 1 87 ? -17.583 2.796 24.427 1.00 49.38 87 VAL A O 1
ATOM 727 N N . HIS A 1 88 ? -18.609 0.816 24.715 1.00 50.25 88 HIS A N 1
ATOM 728 C CA . HIS A 1 88 ? -18.771 0.989 26.158 1.00 50.25 88 HIS A CA 1
ATOM 729 C C . HIS A 1 88 ? -17.441 0.996 26.928 1.00 50.25 88 HIS A C 1
ATOM 731 O O . HIS A 1 88 ? -17.382 1.608 27.989 1.00 50.25 88 HIS A O 1
ATOM 737 N N . ASN A 1 89 ? -16.364 0.412 26.378 1.00 59.59 89 ASN A N 1
ATOM 738 C CA . ASN A 1 89 ? -15.036 0.400 26.997 1.00 59.59 89 ASN A CA 1
ATOM 739 C C . ASN A 1 89 ? -13.964 0.993 26.071 1.00 59.59 89 ASN A C 1
ATOM 741 O O . ASN A 1 89 ? -13.767 0.547 24.939 1.00 59.59 89 ASN A O 1
ATOM 745 N N . MET A 1 90 ? -13.206 1.962 26.592 1.00 63.38 90 MET A N 1
ATOM 746 C CA . MET A 1 90 ? -12.088 2.611 25.892 1.00 63.38 90 MET A CA 1
ATOM 747 C C . MET A 1 90 ? -11.039 1.609 25.384 1.00 63.38 90 MET A C 1
ATOM 749 O O . MET A 1 90 ? -10.532 1.761 24.270 1.00 63.38 90 MET A O 1
ATOM 753 N N . ASP A 1 91 ? -10.778 0.551 26.153 1.00 69.12 91 ASP A N 1
ATOM 754 C CA . ASP A 1 91 ? -9.833 -0.509 25.789 1.00 69.12 91 ASP A CA 1
ATOM 755 C C . ASP A 1 91 ? -10.301 -1.326 24.578 1.00 69.12 91 ASP A C 1
ATOM 757 O O . ASP A 1 91 ? -9.499 -1.673 23.709 1.00 69.12 91 ASP A O 1
ATOM 761 N N . GLY A 1 92 ? -11.611 -1.576 24.465 1.00 65.94 92 GLY A N 1
ATOM 762 C CA . GLY A 1 92 ? -12.207 -2.294 23.336 1.00 65.94 92 GLY A CA 1
ATOM 763 C C . GLY A 1 92 ? -12.088 -1.510 22.030 1.00 65.94 92 GLY A C 1
ATOM 764 O O . GLY A 1 92 ? -11.706 -2.061 20.994 1.00 65.94 92 GLY A O 1
ATOM 765 N N . ARG A 1 93 ? -12.316 -0.193 22.089 1.00 68.00 93 ARG A N 1
ATOM 766 C CA . ARG A 1 93 ? -12.128 0.710 20.945 1.00 68.00 93 ARG A CA 1
ATOM 767 C C . ARG A 1 93 ? -10.677 0.734 20.466 1.00 68.00 93 ARG A C 1
ATOM 769 O O . ARG A 1 93 ? -10.417 0.706 19.264 1.00 68.00 93 ARG A O 1
ATOM 776 N N . LEU A 1 94 ? -9.728 0.776 21.398 1.00 69.62 94 LEU A N 1
ATOM 777 C CA . LEU A 1 94 ? -8.302 0.845 21.087 1.00 69.62 94 LEU A CA 1
ATOM 778 C C . LEU A 1 94 ? -7.782 -0.493 20.531 1.00 69.62 94 LEU A C 1
ATOM 780 O O . LEU A 1 94 ? -6.997 -0.503 19.581 1.00 69.62 94 LEU A O 1
ATOM 784 N N . LEU A 1 95 ? -8.286 -1.620 21.050 1.00 76.38 95 LEU A N 1
ATOM 785 C CA . LEU A 1 95 ? -8.043 -2.959 20.507 1.00 76.38 95 LEU A CA 1
ATOM 786 C C . LEU A 1 95 ? -8.533 -3.078 19.053 1.00 76.38 95 LEU A C 1
ATOM 788 O O . LEU A 1 95 ? -7.793 -3.577 18.202 1.00 76.38 95 LEU A O 1
ATOM 792 N N . PHE A 1 96 ? -9.746 -2.598 18.762 1.00 74.88 96 PHE A N 1
ATOM 793 C CA . PHE A 1 96 ? -10.332 -2.617 17.419 1.00 74.88 96 PHE A CA 1
ATOM 794 C C . PHE A 1 96 ? -9.491 -1.818 16.418 1.00 74.88 96 PHE A C 1
ATOM 796 O O . PHE A 1 96 ? -9.081 -2.357 15.392 1.00 74.88 96 PHE A O 1
ATOM 803 N N . ILE A 1 97 ? -9.160 -0.567 16.753 1.00 77.81 97 ILE A N 1
ATOM 804 C CA . ILE A 1 97 ? -8.359 0.320 15.897 1.00 77.81 97 ILE A CA 1
ATOM 805 C C . ILE A 1 97 ? -6.980 -0.283 15.618 1.00 77.81 97 ILE A C 1
ATOM 807 O O . ILE A 1 97 ? -6.560 -0.342 14.465 1.00 77.81 97 ILE A O 1
ATOM 811 N N . ARG A 1 98 ? -6.282 -0.780 16.650 1.00 80.56 98 ARG A N 1
ATOM 812 C CA . ARG A 1 98 ? -4.967 -1.422 16.478 1.00 80.56 98 ARG A CA 1
ATOM 813 C C . ARG A 1 98 ? -5.042 -2.645 15.570 1.00 80.56 98 ARG A C 1
ATOM 815 O O . ARG A 1 98 ? -4.177 -2.826 14.721 1.00 80.56 98 ARG A O 1
ATOM 822 N N . SER A 1 99 ? -6.068 -3.473 15.749 1.00 82.38 99 SER A N 1
ATOM 823 C CA . SER A 1 99 ? -6.251 -4.684 14.944 1.00 82.38 99 SER A CA 1
ATOM 824 C C . SER A 1 99 ? -6.540 -4.336 13.482 1.00 82.38 99 SER A C 1
ATOM 826 O O . SER A 1 99 ? -5.961 -4.944 12.585 1.00 82.38 99 SER A O 1
ATOM 828 N N . GLN A 1 100 ? -7.370 -3.317 13.245 1.00 82.19 100 GLN A N 1
ATOM 829 C CA . GLN A 1 100 ? -7.690 -2.847 11.901 1.00 82.19 100 GLN A CA 1
ATOM 830 C C . GLN A 1 100 ? -6.487 -2.196 11.211 1.00 82.19 100 GLN A C 1
ATOM 832 O O . GLN A 1 100 ? -6.269 -2.458 10.034 1.00 82.19 100 GLN A O 1
ATOM 837 N N . LEU A 1 101 ? -5.683 -1.412 11.936 1.00 85.75 101 LEU A N 1
ATOM 838 C CA . LEU A 1 101 ? -4.462 -0.798 11.409 1.00 85.75 101 LEU A CA 1
ATOM 839 C C . LEU A 1 101 ? -3.462 -1.861 10.941 1.00 85.75 101 LEU A C 1
ATOM 841 O O . LEU A 1 101 ? -2.900 -1.742 9.856 1.00 85.75 101 LEU A O 1
ATOM 845 N N . ILE A 1 102 ? -3.265 -2.923 11.729 1.00 88.00 102 ILE A N 1
ATOM 846 C CA . ILE A 1 102 ? -2.388 -4.040 11.348 1.00 88.00 102 ILE A CA 1
ATOM 847 C C . ILE A 1 102 ? -2.932 -4.744 10.100 1.00 88.00 102 ILE A C 1
ATOM 849 O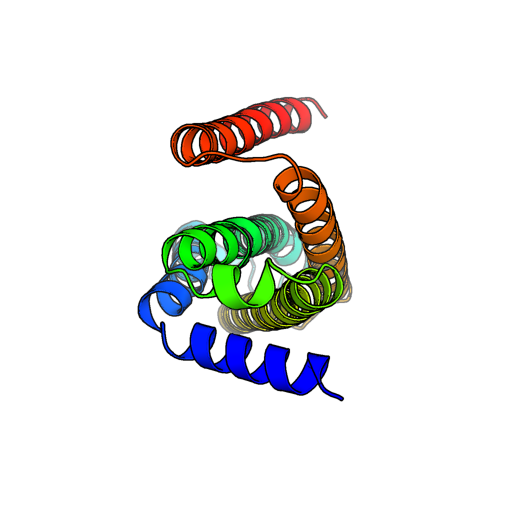 O . ILE A 1 102 ? -2.175 -4.978 9.160 1.00 88.00 102 ILE A O 1
ATOM 853 N N . ALA A 1 103 ? -4.234 -5.047 10.062 1.00 87.00 103 ALA A N 1
ATOM 854 C CA . ALA A 1 103 ? -4.856 -5.708 8.916 1.00 87.00 103 ALA A CA 1
ATOM 855 C C . ALA A 1 103 ? -4.709 -4.879 7.627 1.00 87.00 103 ALA A C 1
ATOM 857 O O . ALA A 1 103 ? -4.241 -5.397 6.613 1.00 87.00 103 ALA A O 1
ATOM 858 N N . SER A 1 104 ? -5.017 -3.579 7.674 1.00 85.12 104 SER A N 1
ATOM 859 C CA . SER A 1 104 ? -4.903 -2.693 6.510 1.00 85.12 104 SER A CA 1
ATOM 860 C C . SER A 1 104 ? -3.459 -2.464 6.069 1.00 85.12 104 SER A C 1
ATOM 862 O O . SER A 1 104 ? -3.202 -2.303 4.876 1.00 85.12 104 SER A O 1
ATOM 864 N N . LEU A 1 105 ? -2.503 -2.459 7.002 1.00 89.88 105 LEU A N 1
ATOM 865 C CA . LEU A 1 105 ? -1.083 -2.332 6.680 1.00 89.88 105 LEU A CA 1
ATOM 866 C C . LEU A 1 105 ? -0.559 -3.584 5.966 1.00 89.88 105 LEU A C 1
ATOM 868 O O . LEU A 1 105 ? 0.141 -3.453 4.964 1.00 89.88 105 LEU A O 1
ATOM 872 N N . ILE A 1 106 ? -0.956 -4.782 6.413 1.00 89.88 106 ILE A N 1
ATOM 873 C CA . ILE A 1 106 ? -0.636 -6.038 5.715 1.00 89.88 106 ILE A CA 1
ATOM 874 C C . ILE A 1 106 ? -1.226 -6.025 4.302 1.00 89.88 106 ILE A C 1
ATOM 876 O O . ILE A 1 106 ? -0.517 -6.331 3.346 1.00 89.88 106 ILE A O 1
ATOM 880 N N . MET A 1 107 ? -2.487 -5.612 4.147 1.00 87.00 107 MET A N 1
ATOM 881 C CA . MET A 1 107 ? -3.106 -5.501 2.823 1.00 87.00 107 MET A CA 1
ATOM 882 C C . MET A 1 107 ? -2.355 -4.522 1.919 1.00 87.00 107 MET A C 1
ATOM 884 O O . MET A 1 107 ? -2.087 -4.850 0.767 1.00 87.00 107 MET A O 1
ATOM 888 N N . SER A 1 108 ? -1.945 -3.359 2.438 1.00 88.06 108 SER A N 1
ATOM 889 C CA . SER A 1 108 ? -1.147 -2.394 1.670 1.00 88.06 108 SER A CA 1
ATOM 890 C C . SER A 1 108 ? 0.165 -2.996 1.159 1.00 88.06 108 SER A C 1
ATOM 892 O O . SER A 1 108 ? 0.495 -2.851 -0.018 1.00 88.06 108 SER A O 1
ATOM 894 N N . ILE A 1 109 ? 0.879 -3.739 2.014 1.00 90.38 109 ILE A N 1
ATOM 895 C CA . ILE A 1 109 ? 2.113 -4.438 1.629 1.00 90.38 109 ILE A CA 1
ATOM 896 C C . ILE A 1 109 ? 1.838 -5.436 0.504 1.00 90.38 109 ILE A C 1
ATOM 898 O O . ILE A 1 109 ? 2.555 -5.432 -0.495 1.00 90.38 109 ILE A O 1
ATOM 902 N N . LEU A 1 110 ? 0.793 -6.259 0.636 1.00 89.44 110 LEU A N 1
ATOM 903 C CA . LEU A 1 110 ? 0.431 -7.249 -0.380 1.00 89.44 110 LEU A CA 1
ATOM 904 C C . LEU A 1 110 ? 0.123 -6.595 -1.731 1.00 89.44 110 LEU A C 1
ATOM 906 O O . LEU A 1 110 ? 0.565 -7.093 -2.763 1.00 89.44 110 LEU A O 1
ATOM 910 N N . TYR A 1 111 ? -0.581 -5.462 -1.736 1.00 88.25 111 TYR A N 1
ATOM 911 C CA . TYR A 1 111 ? -0.918 -4.753 -2.970 1.00 88.25 111 TYR A CA 1
ATOM 912 C C . TYR A 1 111 ? 0.282 -4.119 -3.656 1.00 88.25 111 TYR A C 1
ATOM 914 O O . TYR A 1 111 ? 0.441 -4.270 -4.865 1.00 88.25 111 TYR A O 1
ATOM 922 N N . VAL A 1 112 ? 1.131 -3.423 -2.898 1.00 90.44 112 VAL A N 1
ATOM 923 C CA . VAL A 1 112 ? 2.345 -2.806 -3.444 1.00 90.44 112 VAL A CA 1
ATOM 924 C C . VAL A 1 112 ? 3.280 -3.88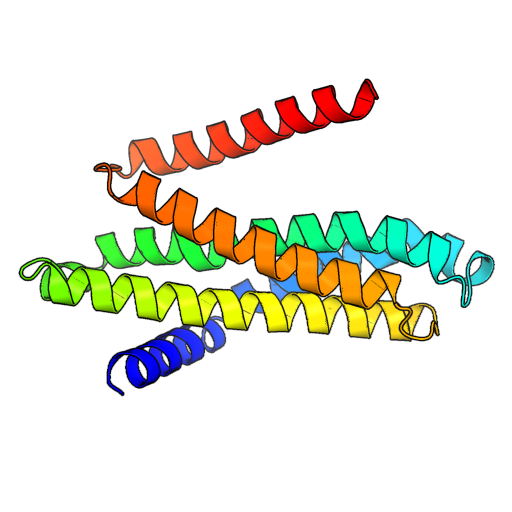5 -3.982 1.00 90.44 112 VAL A C 1
ATOM 926 O O . VAL A 1 112 ? 3.821 -3.738 -5.075 1.00 90.44 112 VAL A O 1
ATOM 929 N N . PHE A 1 113 ? 3.419 -4.996 -3.255 1.00 90.31 113 PHE A N 1
ATOM 930 C CA . PHE A 1 113 ? 4.236 -6.122 -3.687 1.00 90.31 113 PHE A CA 1
ATOM 931 C C . PHE A 1 113 ? 3.691 -6.767 -4.964 1.00 90.31 113 PHE A C 1
ATOM 933 O O . PHE A 1 113 ? 4.446 -6.976 -5.910 1.00 90.31 113 PHE A O 1
ATOM 940 N N . PHE A 1 114 ? 2.380 -7.017 -5.032 1.00 90.38 114 PHE A N 1
ATOM 941 C CA . PHE A 1 114 ? 1.743 -7.556 -6.231 1.00 90.38 114 PHE A CA 1
ATOM 942 C C . PHE A 1 114 ? 1.949 -6.637 -7.441 1.00 90.38 114 PHE A C 1
ATOM 944 O O . PHE A 1 114 ? 2.396 -7.099 -8.486 1.00 90.38 114 PHE A O 1
ATOM 951 N N . PHE A 1 115 ? 1.686 -5.336 -7.295 1.00 90.94 115 PHE A N 1
ATOM 952 C CA . PHE A 1 115 ? 1.871 -4.365 -8.375 1.00 90.94 115 PHE A CA 1
ATOM 953 C C . PHE A 1 115 ? 3.315 -4.359 -8.893 1.00 90.94 115 PHE A C 1
ATOM 955 O O . PHE A 1 115 ? 3.540 -4.465 -10.096 1.00 90.94 115 PHE A O 1
ATOM 962 N N . ILE A 1 116 ? 4.299 -4.305 -7.991 1.00 90.19 116 ILE A N 1
ATOM 963 C CA . ILE A 1 116 ? 5.717 -4.291 -8.366 1.00 90.19 116 ILE A CA 1
ATOM 964 C C . ILE A 1 116 ? 6.122 -5.589 -9.065 1.00 90.19 116 ILE A C 1
ATOM 966 O O . ILE A 1 116 ? 6.820 -5.527 -10.071 1.00 90.19 116 ILE A O 1
ATOM 970 N N . LEU A 1 117 ? 5.668 -6.754 -8.591 1.00 90.44 117 LEU A N 1
ATOM 971 C CA . LEU A 1 117 ? 5.966 -8.032 -9.242 1.00 90.44 117 LEU A CA 1
ATOM 972 C C . LEU A 1 117 ? 5.438 -8.094 -10.677 1.00 90.44 117 LEU A C 1
ATOM 974 O O . LEU A 1 117 ? 6.159 -8.535 -11.575 1.00 90.44 117 LEU A O 1
ATOM 978 N N . VAL A 1 118 ? 4.198 -7.651 -10.899 1.00 90.81 118 VAL A N 1
ATOM 979 C CA . VAL A 1 118 ? 3.598 -7.652 -12.239 1.00 90.81 118 VAL A CA 1
ATOM 980 C C . VAL A 1 118 ? 4.353 -6.694 -13.161 1.00 90.81 118 VAL A C 1
ATOM 982 O O . VAL A 1 118 ? 4.690 -7.070 -14.281 1.00 90.81 118 VAL A O 1
ATOM 985 N N . VAL A 1 119 ? 4.677 -5.488 -12.689 1.00 89.56 119 VAL A N 1
ATOM 986 C CA . VAL A 1 119 ? 5.416 -4.496 -13.483 1.00 89.56 119 VAL A CA 1
ATOM 987 C C . VAL A 1 119 ? 6.836 -4.969 -13.808 1.00 89.56 119 VAL A C 1
ATOM 989 O O . VAL A 1 119 ? 7.253 -4.886 -14.962 1.00 89.56 119 VAL A O 1
ATOM 992 N N . LEU A 1 120 ? 7.562 -5.522 -12.831 1.00 89.25 120 LEU A N 1
ATOM 993 C CA . LEU A 1 120 ? 8.907 -6.066 -13.043 1.00 89.25 120 LEU A CA 1
ATOM 994 C C . LEU A 1 120 ? 8.909 -7.212 -14.055 1.00 89.25 120 LEU A C 1
ATOM 996 O O . LEU A 1 120 ? 9.789 -7.274 -14.909 1.00 89.25 120 LEU A O 1
ATOM 1000 N N . THR A 1 121 ? 7.901 -8.085 -13.990 1.00 88.88 121 THR A N 1
ATOM 1001 C CA . THR A 1 121 ? 7.746 -9.197 -14.935 1.00 88.88 121 THR A CA 1
ATOM 1002 C C . THR A 1 121 ? 7.404 -8.685 -16.336 1.00 88.88 121 THR A C 1
ATOM 1004 O O . THR A 1 121 ? 7.949 -9.182 -17.316 1.00 88.88 121 THR A O 1
ATOM 1007 N N . GLY A 1 122 ? 6.546 -7.664 -16.443 1.00 85.88 122 GLY A N 1
ATOM 1008 C CA . GLY A 1 122 ? 6.160 -7.063 -17.721 1.00 85.88 122 GLY A CA 1
ATOM 1009 C C . GLY A 1 122 ? 7.310 -6.372 -18.460 1.00 85.88 122 GLY A C 1
ATOM 1010 O O . GLY A 1 122 ? 7.403 -6.493 -19.676 1.00 85.88 122 GLY A O 1
ATOM 1011 N N . PHE A 1 123 ? 8.204 -5.695 -17.734 1.00 85.56 123 PHE A N 1
ATOM 1012 C CA . PHE A 1 123 ? 9.368 -4.990 -18.299 1.00 85.56 123 PHE A CA 1
ATOM 1013 C C . PHE A 1 123 ? 10.670 -5.814 -18.257 1.00 85.56 123 PHE A C 1
ATOM 1015 O O . PHE A 1 123 ? 11.731 -5.303 -18.617 1.00 85.56 123 PHE A O 1
ATOM 1022 N N . GLN A 1 124 ? 10.596 -7.069 -17.789 1.00 84.62 124 GLN A N 1
ATOM 1023 C CA . GLN A 1 124 ? 11.728 -7.982 -17.567 1.00 84.62 124 GLN A CA 1
ATOM 1024 C C . GLN A 1 124 ? 12.916 -7.335 -16.832 1.00 84.62 124 GLN A C 1
ATOM 1026 O O . GLN A 1 124 ? 14.082 -7.579 -17.143 1.00 84.62 124 GLN A O 1
ATOM 1031 N N . ALA A 1 125 ? 12.617 -6.497 -15.839 1.00 83.69 125 ALA A N 1
ATOM 1032 C CA . ALA A 1 125 ? 13.616 -5.766 -15.070 1.00 83.69 125 ALA A CA 1
ATOM 1033 C C . ALA A 1 125 ? 13.972 -6.505 -13.770 1.00 83.69 125 ALA A C 1
ATOM 1035 O O . ALA A 1 125 ? 13.115 -7.103 -13.115 1.00 83.69 125 ALA A O 1
ATOM 1036 N N . SER A 1 126 ? 15.238 -6.435 -13.354 1.00 84.06 126 SER A N 1
ATOM 1037 C CA . SER A 1 126 ? 15.670 -6.952 -12.053 1.00 84.06 126 SER A CA 1
ATOM 1038 C C . SER A 1 126 ? 15.344 -5.964 -10.925 1.00 84.06 126 SER A C 1
ATOM 1040 O O . SER A 1 126 ? 15.467 -4.753 -11.127 1.00 84.06 126 SER A O 1
ATOM 1042 N N . PRO A 1 127 ? 14.980 -6.441 -9.721 1.00 80.06 127 PRO A N 1
ATOM 1043 C CA . PRO A 1 127 ? 14.736 -5.565 -8.583 1.00 80.06 127 PRO A CA 1
ATOM 1044 C C . PRO A 1 127 ? 16.021 -4.823 -8.190 1.00 80.06 127 PRO A C 1
ATOM 1046 O O . PRO A 1 127 ? 16.996 -5.436 -7.764 1.00 80.06 127 PRO A O 1
ATOM 1049 N N . ASP A 1 128 ? 16.002 -3.498 -8.321 1.00 85.25 128 ASP A N 1
ATOM 1050 C CA . ASP A 1 128 ? 17.095 -2.614 -7.910 1.00 85.25 128 ASP A CA 1
ATOM 1051 C C . ASP A 1 128 ? 16.863 -2.045 -6.495 1.00 85.25 128 ASP A C 1
ATOM 1053 O O . ASP A 1 128 ? 15.736 -2.007 -5.984 1.00 85.25 128 ASP A O 1
ATOM 1057 N N . TYR A 1 129 ? 17.927 -1.540 -5.867 1.00 86.19 129 TYR A N 1
ATOM 1058 C CA . TYR A 1 129 ? 17.894 -0.870 -4.566 1.00 86.19 129 TYR A CA 1
ATOM 1059 C C . TYR A 1 129 ? 16.848 0.256 -4.512 1.00 86.19 129 TYR A C 1
ATOM 1061 O O . TYR A 1 129 ? 16.169 0.434 -3.496 1.00 86.19 129 TYR A O 1
ATOM 1069 N N . GLN A 1 130 ? 16.653 0.985 -5.617 1.00 85.12 130 GLN A N 1
ATOM 1070 C CA . GLN A 1 130 ? 15.647 2.047 -5.702 1.00 85.12 130 GLN A CA 1
ATOM 1071 C C . GLN A 1 130 ? 14.221 1.530 -5.470 1.00 85.12 130 GLN A C 1
ATOM 1073 O O . GLN A 1 130 ? 13.442 2.167 -4.760 1.00 85.12 130 GLN A O 1
ATOM 1078 N N . ILE A 1 131 ? 13.888 0.354 -6.007 1.00 84.50 131 ILE A N 1
ATOM 1079 C CA . ILE A 1 131 ? 12.553 -0.246 -5.890 1.00 84.50 131 ILE A CA 1
ATOM 1080 C C . ILE A 1 131 ? 12.300 -0.691 -4.449 1.00 84.50 131 ILE A C 1
ATOM 1082 O O . ILE A 1 131 ? 11.235 -0.423 -3.892 1.00 84.50 131 ILE A O 1
ATOM 1086 N N . VAL A 1 132 ? 13.305 -1.286 -3.802 1.00 87.38 132 VAL A N 1
ATOM 1087 C CA . VAL A 1 132 ? 13.229 -1.655 -2.380 1.00 87.38 132 VAL A CA 1
ATOM 1088 C C . VAL A 1 132 ? 13.008 -0.416 -1.508 1.00 87.38 132 VAL A C 1
ATOM 1090 O O . VAL A 1 132 ? 12.145 -0.414 -0.627 1.00 87.38 132 VAL A O 1
ATOM 1093 N N . MET A 1 133 ? 13.722 0.677 -1.792 1.00 87.94 133 MET A N 1
ATOM 1094 C CA . MET A 1 133 ? 13.536 1.948 -1.090 1.00 87.94 133 MET A CA 1
ATOM 1095 C C . MET A 1 133 ? 12.137 2.542 -1.301 1.00 87.94 133 MET A C 1
ATOM 1097 O O . MET A 1 133 ? 11.572 3.103 -0.360 1.00 87.94 133 MET A O 1
ATOM 1101 N N . ILE A 1 134 ? 11.552 2.409 -2.495 1.00 87.69 134 ILE A N 1
ATOM 1102 C CA . ILE A 1 134 ? 10.173 2.844 -2.774 1.00 87.69 134 ILE A CA 1
ATOM 1103 C C . ILE A 1 134 ? 9.171 2.042 -1.934 1.00 87.69 134 ILE A C 1
ATOM 1105 O O . ILE A 1 134 ? 8.282 2.642 -1.325 1.00 87.69 134 ILE A O 1
ATOM 1109 N N . ILE A 1 135 ? 9.338 0.719 -1.831 1.00 88.31 135 ILE A N 1
ATOM 1110 C CA . ILE A 1 135 ? 8.480 -0.140 -0.997 1.00 88.31 135 ILE A CA 1
ATOM 1111 C C . ILE A 1 135 ? 8.549 0.297 0.468 1.00 88.31 135 ILE A C 1
ATOM 1113 O O . ILE A 1 135 ? 7.516 0.536 1.094 1.00 88.31 135 ILE A O 1
ATOM 1117 N N . LEU A 1 136 ? 9.756 0.461 1.017 1.00 89.19 136 LEU A N 1
ATOM 1118 C CA . LEU A 1 136 ? 9.935 0.869 2.413 1.00 89.19 136 LEU A CA 1
ATOM 1119 C C . LEU A 1 136 ? 9.322 2.247 2.693 1.00 89.19 136 LEU A C 1
ATOM 1121 O O . LEU A 1 136 ? 8.612 2.418 3.688 1.00 89.19 136 LEU A O 1
ATOM 1125 N N . LYS A 1 137 ? 9.534 3.220 1.796 1.00 88.25 137 LYS A N 1
ATOM 1126 C CA . LYS A 1 137 ? 8.926 4.555 1.904 1.00 88.25 137 LYS A CA 1
ATOM 1127 C C . LYS A 1 137 ? 7.401 4.489 1.850 1.00 88.25 137 LYS A C 1
ATOM 1129 O O . LYS A 1 137 ? 6.744 5.152 2.647 1.00 88.25 137 LYS A O 1
ATOM 1134 N N . SER A 1 138 ? 6.838 3.675 0.959 1.00 86.81 138 SER A N 1
ATOM 1135 C CA . SER A 1 138 ? 5.391 3.467 0.857 1.00 86.81 138 SER A CA 1
ATOM 1136 C C . SER A 1 138 ? 4.802 2.913 2.155 1.00 86.81 138 SER A C 1
ATOM 1138 O O . SER A 1 138 ? 3.808 3.446 2.650 1.00 86.81 138 SER A O 1
ATOM 1140 N N . ILE A 1 139 ? 5.431 1.900 2.758 1.00 89.06 139 ILE A N 1
ATOM 1141 C CA . ILE A 1 139 ? 4.976 1.322 4.032 1.00 89.06 139 ILE A CA 1
ATOM 1142 C C . ILE A 1 139 ? 5.005 2.376 5.142 1.00 89.06 139 ILE A C 1
ATOM 1144 O O . ILE A 1 139 ? 4.031 2.510 5.884 1.00 89.06 139 ILE A O 1
ATOM 1148 N N . TYR A 1 140 ? 6.087 3.155 5.228 1.00 88.88 140 TYR A N 1
ATOM 1149 C CA . TYR A 1 140 ? 6.220 4.218 6.223 1.00 88.88 140 TYR A CA 1
ATOM 1150 C C . TYR A 1 140 ? 5.143 5.301 6.063 1.00 88.88 140 TYR A C 1
ATOM 1152 O O . TYR A 1 140 ? 4.466 5.647 7.032 1.00 88.88 140 TYR A O 1
ATOM 1160 N N . ILE A 1 141 ? 4.935 5.794 4.837 1.00 87.56 141 ILE A N 1
ATOM 1161 C CA . ILE A 1 141 ? 3.919 6.813 4.535 1.00 87.56 141 ILE A CA 1
ATOM 1162 C C . ILE A 1 141 ? 2.515 6.281 4.842 1.00 87.56 141 ILE A C 1
ATOM 1164 O O . ILE A 1 141 ? 1.717 6.988 5.453 1.00 87.56 141 ILE A O 1
ATOM 1168 N N . ASN A 1 142 ? 2.218 5.031 4.480 1.00 88.38 142 ASN A N 1
ATOM 1169 C CA . ASN A 1 142 ? 0.935 4.397 4.780 1.00 88.38 142 ASN A CA 1
ATOM 1170 C C . ASN A 1 142 ? 0.684 4.284 6.281 1.00 88.38 142 ASN A C 1
ATOM 1172 O O . ASN A 1 142 ? -0.391 4.655 6.750 1.00 88.38 142 ASN A O 1
ATOM 1176 N N . ALA A 1 143 ? 1.674 3.808 7.039 1.00 87.38 143 ALA A N 1
ATOM 1177 C CA . ALA A 1 143 ? 1.573 3.712 8.489 1.00 87.38 143 ALA A CA 1
ATOM 1178 C C . ALA A 1 143 ? 1.313 5.089 9.115 1.00 87.38 143 ALA A C 1
ATOM 1180 O O . ALA A 1 143 ? 0.397 5.235 9.926 1.00 87.38 143 ALA A O 1
ATOM 1181 N N . PHE A 1 144 ? 2.067 6.108 8.690 1.00 87.94 144 PHE A N 1
ATOM 1182 C CA . PHE A 1 144 ? 1.895 7.476 9.167 1.00 87.94 144 PHE A CA 1
ATOM 1183 C C . PHE A 1 144 ? 0.497 8.020 8.840 1.00 87.94 144 PHE A C 1
ATOM 1185 O O . PHE A 1 144 ? -0.210 8.465 9.740 1.00 87.94 144 PHE A O 1
ATOM 1192 N N . MET A 1 145 ? 0.047 7.888 7.588 1.00 84.81 145 MET A N 1
ATOM 1193 C CA . MET A 1 145 ? -1.281 8.331 7.147 1.00 84.81 145 MET A CA 1
ATOM 1194 C C . MET A 1 145 ? -2.413 7.650 7.923 1.00 84.81 145 MET A C 1
ATOM 1196 O O . MET A 1 145 ? -3.345 8.325 8.359 1.00 84.81 145 MET A O 1
ATOM 1200 N N . MET A 1 146 ? -2.338 6.334 8.152 1.00 83.75 146 MET A N 1
ATOM 1201 C CA . MET A 1 146 ? -3.344 5.613 8.943 1.00 83.75 146 MET A CA 1
ATOM 1202 C C . MET A 1 146 ? -3.396 6.127 10.386 1.00 83.75 146 MET A C 1
ATOM 1204 O O . MET A 1 146 ? -4.487 6.350 10.915 1.00 83.75 146 MET A O 1
ATOM 1208 N N . VAL A 1 147 ? -2.246 6.369 11.024 1.00 84.19 147 VAL A N 1
ATOM 1209 C CA . VAL A 1 147 ? -2.185 6.932 12.385 1.00 84.19 147 VAL A CA 1
ATOM 1210 C C . VAL A 1 147 ? -2.777 8.344 12.421 1.00 84.19 147 VAL A C 1
ATOM 1212 O O . VAL A 1 147 ? -3.636 8.620 13.261 1.00 84.19 147 VAL A O 1
ATOM 1215 N N . SER A 1 148 ? -2.404 9.215 11.480 1.00 82.56 148 SER A N 1
ATOM 1216 C CA . SER A 1 148 ? -2.939 10.578 11.374 1.00 82.56 148 SER A CA 1
ATOM 1217 C C . SER A 1 148 ? -4.456 10.591 11.165 1.00 82.56 148 SER A C 1
ATOM 1219 O O . SER A 1 148 ? -5.175 11.324 11.843 1.00 82.56 148 SER A O 1
ATOM 1221 N N . LEU A 1 149 ? -4.978 9.735 10.285 1.00 76.75 149 LEU A N 1
ATOM 1222 C CA . LEU A 1 149 ? -6.4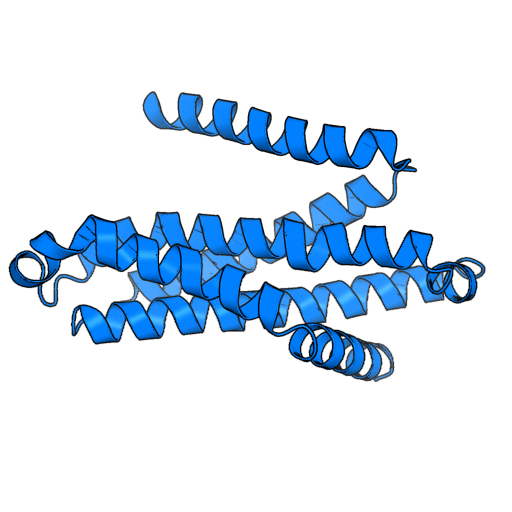16 9.642 10.023 1.00 76.75 149 LEU A CA 1
ATOM 1223 C C . LEU A 1 149 ? -7.185 9.046 11.202 1.00 76.75 149 LEU A C 1
ATOM 1225 O O . LEU A 1 149 ? -8.319 9.437 11.455 1.00 76.75 149 LEU A O 1
ATOM 1229 N N . THR A 1 150 ? -6.567 8.157 11.977 1.00 74.12 150 THR A N 1
ATOM 1230 C CA . THR A 1 150 ? -7.139 7.647 13.234 1.00 74.12 150 THR A CA 1
ATOM 1231 C C . THR A 1 150 ? -7.277 8.750 14.277 1.00 74.12 150 THR A C 1
ATOM 1233 O O . THR A 1 150 ? -8.289 8.830 14.981 1.00 74.12 150 THR A O 1
ATOM 1236 N N . PHE A 1 151 ? -6.268 9.619 14.362 1.00 70.94 151 PHE A N 1
ATOM 1237 C CA . PHE A 1 151 ? -6.305 10.795 15.221 1.00 70.94 151 PHE A CA 1
ATOM 1238 C C . PHE A 1 151 ? -7.431 11.745 14.788 1.00 70.94 151 PHE A C 1
ATOM 1240 O O . PHE A 1 151 ? -8.259 12.128 15.611 1.00 70.94 151 PHE A O 1
ATOM 1247 N N . MET A 1 152 ? -7.557 12.023 13.485 1.00 67.12 152 MET A N 1
ATOM 1248 C CA . MET A 1 152 ? -8.662 12.828 12.946 1.00 67.12 152 MET A CA 1
ATOM 1249 C C . MET A 1 152 ? -10.039 12.179 13.170 1.00 67.12 152 MET A C 1
ATOM 1251 O O . MET A 1 152 ? -10.981 12.854 13.572 1.00 67.12 152 MET A O 1
ATOM 1255 N N . ALA A 1 153 ? -10.166 10.863 12.986 1.00 59.25 153 ALA A N 1
ATOM 1256 C CA . ALA A 1 153 ? -11.415 10.118 13.172 1.00 59.25 153 ALA A CA 1
ATOM 1257 C C . ALA A 1 153 ? -11.845 9.970 14.645 1.00 59.25 153 ALA A C 1
ATOM 1259 O O . ALA A 1 153 ? -12.948 9.473 14.918 1.00 59.25 153 ALA A O 1
ATOM 1260 N N . SER A 1 154 ? -10.983 10.361 15.592 1.00 54.06 154 SER A N 1
ATOM 1261 C CA . SER A 1 154 ? -11.331 10.475 17.012 1.00 54.06 154 SER A CA 1
ATOM 1262 C C . SER A 1 154 ? -12.193 11.710 17.297 1.00 54.06 154 SER A C 1
ATOM 1264 O O . SER A 1 154 ? -12.958 11.701 18.262 1.00 54.06 154 SER A O 1
ATOM 1266 N N . PHE A 1 155 ? -12.156 12.731 16.432 1.00 48.00 155 PHE A N 1
ATOM 1267 C CA . PHE A 1 155 ? -13.166 13.788 16.426 1.00 48.00 155 PHE A CA 1
ATOM 1268 C C . PHE A 1 155 ? -14.482 13.213 15.875 1.00 48.00 155 PHE A C 1
ATOM 1270 O O . PHE A 1 155 ? -14.474 12.391 14.958 1.00 48.00 155 PHE A O 1
ATOM 1277 N N . ARG A 1 156 ? -15.636 13.561 16.466 1.00 38.81 156 ARG A N 1
ATOM 1278 C CA . ARG A 1 156 ? -16.942 13.008 16.051 1.00 38.81 156 ARG A CA 1
ATOM 1279 C C . ARG A 1 156 ? -17.255 13.416 14.604 1.00 38.81 156 ARG A C 1
ATOM 1281 O O . ARG A 1 156 ? -17.722 14.522 14.363 1.00 38.81 156 ARG A O 1
ATOM 1288 N N . VAL A 1 157 ? -17.026 12.514 13.652 1.00 44.59 157 VAL A N 1
ATOM 1289 C CA . VAL A 1 157 ? -17.408 12.690 12.244 1.00 44.59 157 VAL A CA 1
ATOM 1290 C C . VAL A 1 157 ? -18.806 12.100 12.035 1.00 44.59 157 VAL A C 1
ATOM 1292 O O . VAL A 1 157 ? -18.992 10.889 12.149 1.00 44.59 157 VAL A O 1
ATOM 1295 N N . THR A 1 158 ? -19.791 12.955 11.764 1.00 38.09 158 THR A N 1
ATOM 1296 C CA . THR A 1 158 ? -21.119 12.583 11.247 1.00 38.09 158 THR A CA 1
ATOM 1297 C C . THR A 1 158 ? -21.037 12.245 9.753 1.00 38.09 158 THR A C 1
ATOM 1299 O O . THR A 1 158 ? -20.143 12.722 9.053 1.00 38.09 158 THR A O 1
ATOM 1302 N N . PHE A 1 159 ? -21.965 11.428 9.239 1.00 41.97 159 PHE A N 1
ATOM 1303 C CA . PHE A 1 159 ? -21.938 10.907 7.859 1.00 41.97 159 PHE A CA 1
ATOM 1304 C C . PHE A 1 159 ? -21.846 12.003 6.785 1.00 41.97 159 PHE A C 1
ATOM 1306 O O . PHE A 1 159 ? -21.114 11.858 5.806 1.00 41.97 159 PHE A O 1
ATOM 1313 N N . GLN A 1 160 ? -22.476 13.151 7.037 1.00 40.12 160 GLN A N 1
ATOM 1314 C CA . GLN A 1 160 ? -22.453 14.329 6.167 1.00 40.12 160 GLN A CA 1
ATOM 1315 C C . GLN A 1 160 ? -21.057 14.979 6.056 1.00 40.12 160 GLN A C 1
ATOM 1317 O O . GLN A 1 160 ? -20.709 15.513 5.007 1.00 40.12 160 GLN A O 1
ATOM 1322 N N . ASN A 1 161 ? -20.209 14.846 7.085 1.00 42.34 161 ASN A N 1
ATOM 1323 C CA . ASN A 1 161 ? -18.825 15.325 7.061 1.00 42.34 161 ASN A CA 1
ATOM 1324 C C . ASN A 1 161 ? -17.857 14.348 6.371 1.00 42.34 161 ASN A C 1
ATOM 1326 O O . ASN A 1 161 ? -16.817 14.780 5.888 1.00 42.34 161 ASN A O 1
ATOM 1330 N N . SER A 1 162 ? -18.161 13.048 6.296 1.00 40.53 162 SER A N 1
ATOM 1331 C CA . SER A 1 162 ? -17.243 12.045 5.719 1.00 40.53 162 SER A CA 1
ATOM 1332 C C . SER A 1 162 ? -17.008 12.238 4.211 1.00 40.53 162 SER A C 1
ATOM 1334 O 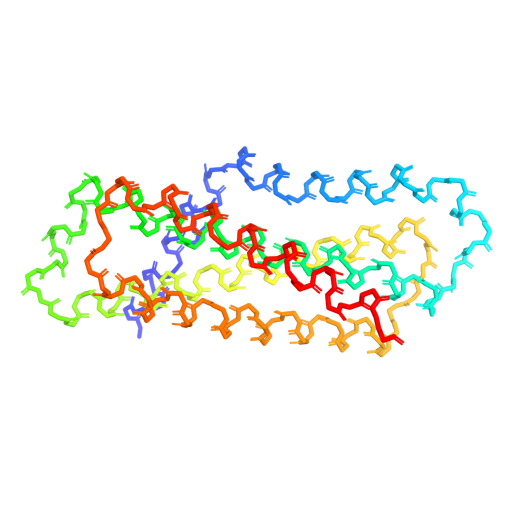O . SER A 1 162 ? -15.867 12.184 3.751 1.00 40.53 162 SER A O 1
ATOM 1336 N N . GLN A 1 163 ? -18.068 12.579 3.468 1.00 49.88 163 GLN A N 1
ATOM 1337 C CA . GLN A 1 163 ? -18.010 12.967 2.053 1.00 49.88 163 GLN A CA 1
ATOM 1338 C C . GLN A 1 163 ? -17.231 14.283 1.872 1.00 49.88 163 GLN A C 1
ATOM 1340 O O . GLN A 1 163 ? -16.412 14.410 0.963 1.00 49.88 163 GLN A O 1
ATOM 1345 N N . HIS A 1 164 ? -17.408 15.234 2.797 1.00 42.53 164 HIS A N 1
ATOM 1346 C CA . HIS A 1 164 ? -16.663 16.495 2.822 1.00 42.53 164 HIS A CA 1
ATOM 1347 C C . HIS A 1 164 ? -15.168 16.302 3.110 1.00 42.53 164 HIS A C 1
ATOM 1349 O O . HIS A 1 164 ? -14.353 16.964 2.480 1.00 42.53 164 HIS A O 1
ATOM 1355 N N . TYR A 1 165 ? -14.771 15.383 3.995 1.00 48.09 165 TYR A N 1
ATOM 1356 C CA . TYR A 1 165 ? -13.354 15.073 4.225 1.00 48.09 165 TYR A CA 1
ATOM 1357 C C . TYR A 1 165 ? -12.718 14.363 3.028 1.00 48.09 165 TYR A C 1
ATOM 1359 O O . TYR A 1 165 ? -11.584 14.685 2.685 1.00 48.09 165 TYR A O 1
ATOM 1367 N N . LEU A 1 166 ? -13.440 13.465 2.347 1.00 47.97 166 LEU A N 1
ATOM 1368 C CA . LEU A 1 166 ? -12.969 12.853 1.100 1.00 47.97 166 LEU A CA 1
ATOM 1369 C C . LEU A 1 166 ? -12.740 13.926 0.016 1.00 47.97 166 LEU A C 1
ATOM 1371 O O . LEU A 1 166 ? -11.700 13.933 -0.638 1.00 47.97 166 LEU A O 1
ATOM 1375 N N . PHE A 1 167 ? -13.664 14.886 -0.107 1.00 43.53 167 PHE A N 1
ATOM 1376 C CA . PHE A 1 167 ? -13.554 16.040 -1.005 1.00 43.53 167 PHE A CA 1
ATOM 1377 C C . PHE A 1 167 ? -12.425 17.009 -0.605 1.00 43.53 167 PHE A C 1
ATOM 1379 O O . PHE A 1 167 ? -11.691 17.496 -1.466 1.00 43.53 167 PHE A O 1
ATOM 1386 N N . CYS A 1 168 ? -12.228 17.266 0.691 1.00 41.97 168 CYS A N 1
ATOM 1387 C CA . CYS A 1 168 ? -11.149 18.114 1.201 1.00 41.97 168 CYS A CA 1
ATOM 1388 C C . CYS A 1 168 ? -9.771 17.468 1.030 1.00 41.97 168 CYS A C 1
ATOM 1390 O O . CYS A 1 168 ? -8.827 18.163 0.673 1.00 41.97 168 CYS A O 1
ATOM 1392 N N . ILE A 1 169 ? -9.638 16.154 1.226 1.00 52.44 169 ILE A N 1
ATOM 1393 C CA . ILE A 1 169 ? -8.384 15.430 0.980 1.00 52.44 169 ILE A CA 1
ATOM 1394 C C . ILE A 1 169 ? -8.067 15.427 -0.525 1.00 52.44 169 ILE A C 1
ATOM 1396 O O . ILE A 1 169 ? -6.918 15.655 -0.898 1.00 52.44 169 ILE A O 1
ATOM 1400 N N . ASN A 1 170 ? -9.074 15.268 -1.393 1.00 42.31 170 ASN A N 1
ATOM 1401 C CA . ASN A 1 170 ? -8.899 15.343 -2.848 1.00 42.31 170 ASN A CA 1
ATOM 1402 C C . ASN A 1 170 ? -8.484 16.762 -3.313 1.00 42.31 170 ASN A C 1
ATOM 1404 O O . ASN A 1 170 ? -7.594 16.913 -4.148 1.00 42.31 170 ASN A O 1
ATOM 1408 N N . ASN A 1 171 ? -9.043 17.818 -2.703 1.00 38.97 171 ASN A N 1
ATOM 1409 C CA . ASN A 1 171 ? -8.623 19.211 -2.933 1.00 38.97 171 ASN A CA 1
ATOM 1410 C C . ASN A 1 171 ? -7.237 19.535 -2.351 1.00 38.97 171 ASN A C 1
ATOM 1412 O O . ASN A 1 171 ? -6.467 20.269 -2.970 1.00 38.97 171 ASN A O 1
ATOM 1416 N N . CYS A 1 172 ? -6.879 18.963 -1.199 1.00 40.22 172 CYS A N 1
ATOM 1417 C CA . CYS A 1 172 ? -5.543 19.102 -0.619 1.00 40.22 172 CYS A CA 1
ATOM 1418 C C . CYS A 1 172 ? -4.483 18.456 -1.531 1.00 40.22 172 CYS A C 1
ATOM 1420 O O . CYS A 1 172 ? -3.400 19.007 -1.720 1.00 40.22 172 CYS A O 1
ATOM 1422 N N . LEU A 1 173 ? -4.830 17.350 -2.201 1.00 40.41 173 LEU A N 1
ATOM 1423 C CA . LEU A 1 173 ? -3.998 16.725 -3.230 1.00 40.41 173 LEU A CA 1
ATOM 1424 C C . LEU A 1 173 ? -3.872 17.578 -4.503 1.00 40.41 173 LEU A C 1
ATOM 1426 O O . LEU A 1 173 ? -2.788 17.642 -5.073 1.00 40.41 173 LEU A O 1
ATOM 1430 N N . TYR A 1 174 ? -4.930 18.278 -4.926 1.00 35.94 174 TYR A N 1
ATOM 1431 C CA . TYR A 1 174 ? -4.848 19.272 -6.010 1.00 35.94 174 TYR A CA 1
ATOM 1432 C C . TYR A 1 174 ? -3.907 20.436 -5.648 1.00 35.94 174 TYR A C 1
ATOM 1434 O O . TYR A 1 174 ? -3.146 20.913 -6.492 1.00 35.94 174 TYR A O 1
ATOM 1442 N N . GLY A 1 175 ? -3.900 20.845 -4.375 1.00 29.88 175 GLY A N 1
ATOM 1443 C CA . GLY A 1 175 ? -2.947 21.812 -3.826 1.00 29.88 175 GLY A CA 1
ATOM 1444 C C . GLY A 1 175 ? -1.501 21.303 -3.827 1.00 29.88 175 GLY A C 1
ATOM 1445 O O . GLY A 1 175 ? -0.601 22.018 -4.263 1.00 29.88 175 GLY A O 1
ATOM 1446 N N . ILE A 1 176 ? -1.272 20.048 -3.424 1.00 35.22 176 ILE A N 1
ATOM 1447 C CA . ILE A 1 176 ? 0.052 19.400 -3.461 1.00 35.22 176 ILE A CA 1
ATOM 1448 C C . ILE A 1 176 ? 0.530 19.202 -4.910 1.00 35.22 176 ILE A C 1
ATOM 1450 O O . ILE A 1 176 ? 1.702 19.439 -5.199 1.00 35.22 176 ILE A O 1
ATOM 1454 N N . ARG A 1 177 ? -0.374 18.879 -5.847 1.00 31.92 177 ARG A N 1
ATOM 1455 C CA . ARG A 1 177 ? -0.084 18.796 -7.289 1.00 31.92 177 ARG A CA 1
ATOM 1456 C C . ARG A 1 177 ? 0.443 20.127 -7.836 1.00 31.92 177 ARG A C 1
ATOM 1458 O O . ARG A 1 177 ? 1.432 20.130 -8.554 1.00 31.92 177 ARG A O 1
ATOM 1465 N N . ASN A 1 178 ? -0.155 21.255 -7.447 1.00 30.08 178 ASN A N 1
ATOM 1466 C CA . ASN A 1 178 ? 0.310 22.590 -7.850 1.00 30.08 178 ASN A CA 1
ATOM 1467 C C . ASN A 1 178 ? 1.592 23.049 -7.136 1.00 30.08 178 ASN A C 1
ATOM 1469 O O . ASN A 1 178 ? 2.310 23.894 -7.668 1.00 30.08 178 ASN A O 1
ATOM 1473 N N . CYS A 1 179 ? 1.893 22.504 -5.956 1.00 26.88 179 CYS A N 1
ATOM 1474 C CA . CYS A 1 179 ? 3.121 22.813 -5.223 1.00 26.88 179 CYS A CA 1
ATOM 1475 C C . CYS A 1 179 ? 4.335 22.051 -5.790 1.00 26.88 179 CYS A C 1
ATOM 1477 O O . CYS A 1 179 ? 5.432 22.594 -5.839 1.00 26.88 179 CYS A O 1
ATOM 1479 N N . ILE A 1 180 ? 4.126 20.828 -6.291 1.00 31.03 180 ILE A N 1
ATOM 1480 C CA . ILE A 1 180 ? 5.172 19.991 -6.909 1.00 31.03 180 ILE A CA 1
ATOM 1481 C C . ILE A 1 180 ? 5.504 20.431 -8.348 1.00 31.03 180 ILE A C 1
ATOM 1483 O O . ILE A 1 180 ? 6.616 20.215 -8.798 1.00 31.03 180 ILE A O 1
ATOM 1487 N N . ILE A 1 181 ? 4.591 21.103 -9.061 1.00 32.50 181 ILE A N 1
ATOM 1488 C CA . ILE A 1 181 ? 4.833 21.626 -10.428 1.00 32.50 181 ILE A CA 1
ATOM 1489 C C . ILE A 1 181 ? 5.712 22.901 -10.432 1.00 32.50 181 ILE A C 1
ATOM 1491 O O . ILE A 1 181 ? 6.136 23.364 -11.488 1.00 32.50 181 ILE A O 1
ATOM 1495 N N . LYS A 1 182 ? 5.995 23.490 -9.262 1.00 29.19 182 LYS A N 1
ATOM 1496 C CA . LYS A 1 182 ? 6.794 24.723 -9.119 1.00 29.19 182 LYS A CA 1
ATOM 1497 C C . LYS A 1 182 ? 8.196 24.515 -8.526 1.00 29.19 182 LYS A C 1
ATOM 1499 O O . LYS A 1 182 ? 8.848 25.506 -8.201 1.00 29.19 182 LYS A O 1
ATOM 1504 N N . ILE A 1 183 ? 8.651 23.268 -8.402 1.00 33.53 183 ILE A N 1
ATOM 1505 C CA . ILE A 1 183 ? 10.030 22.893 -8.040 1.00 33.53 183 ILE A CA 1
ATOM 1506 C C . ILE A 1 183 ? 10.608 22.092 -9.201 1.00 33.53 183 ILE A C 1
ATOM 1508 O O . ILE A 1 183 ? 11.768 22.369 -9.569 1.00 33.53 183 ILE A O 1
#

Foldseek 3Di:
DLLQVLLVVLLVVVVVVVVLLCCLQVVLLVVLCVVCVVVLVVCQQPPVVLLVSLLVSLLVSLVCLLVPQPVVVVVVCVVVCVCVVQVVDPVSVVSNLSSSLSSSLVSSLVRSVVSVVSSCVSSVYDDDPSSVVSSVVSSVVSSVSSVVVVVVVVPDDDPVCSVVVVVVVVVVVVVVVVVVVVD

Secondary structure (DSSP, 8-state):
-HHHHHHHHHHHHHHT-HHHHHHHHHHHHHHHHHHHGGGTTTTTT-HHHHHHHHHHHHHHHHHHIIIIIIIHHHHHHHHTSHHHHHHT-HHHHHHHHHHHHHHHHHHHHHHHHHHHHHHHHHTTPPPPHHHHHHHHHHHHHHHHHHHHHHHHTTS---HHHHHHHHHHHHHHHHHHHHHHTT-